Protein AF-D8JYG2-F1 (afdb_monomer_lite)

Organism: Hyphomicrobium denitrificans (strain ATCC 51888 / DSM 1869 / NCIMB 11706 / TK 0415) (NCBI:txid582899)

pLDDT: mean 80.31, std 18.56, range [39.31, 98.12]

Foldseek 3Di:
DDDDDDDDPPVPPPPVQQFFKWKWFWKAFPVGRVRIDIDTHTDDGPDDQVNCVVPVPVVVVVVCVVCVRIDTDDIGIDGDHPVRD

Sequence (85 aa):
MEIAPELRDLSLAPRASNQMLAIVLSACMANQPSVCRDYKIPIKEGIDAMHCMTDAPPYFAQWNEDHPGWQIKRWRCASTSEDDI

Secondary structure (DSSP, 8-state):
-------S-GGGS------EEEEEEEEEESS-TT-EEEEEEE--TT--HHHHHHHHHHHHHHHHHH-TTEEEEEEEEEEE-GGG-

Structure (mmCIF, N/CA/C/O backbone):
data_AF-D8JYG2-F1
#
_entry.id   AF-D8JYG2-F1
#
loop_
_atom_site.group_PDB
_atom_site.id
_atom_site.type_symbol
_atom_site.label_atom_id
_atom_site.label_alt_id
_atom_site.label_comp_id
_atom_site.label_asym_id
_atom_site.label_entity_id
_atom_site.label_seq_id
_atom_site.pdbx_PDB_ins_code
_atom_site.Cartn_x
_atom_site.Cartn_y
_atom_site.Cartn_z
_atom_site.occupancy
_atom_site.B_iso_or_equiv
_atom_site.auth_seq_id
_atom_site.auth_co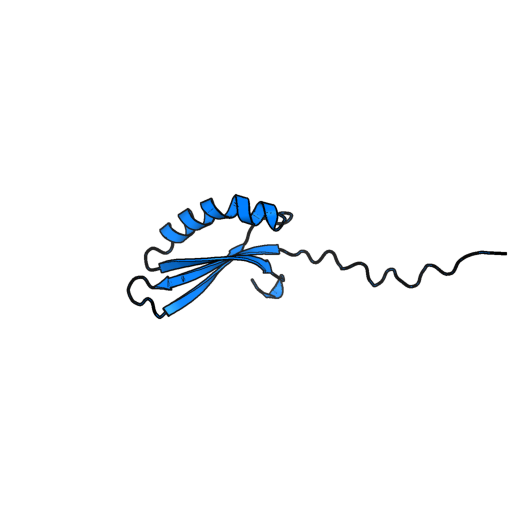mp_id
_atom_site.a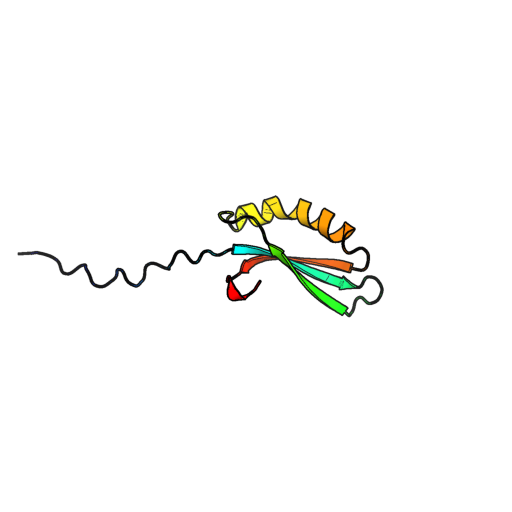uth_asym_id
_atom_site.auth_atom_id
_atom_site.pdbx_PDB_model_num
ATOM 1 N N . MET A 1 1 ? 49.481 -33.335 -17.491 1.00 39.31 1 MET A N 1
ATOM 2 C CA . MET A 1 1 ? 49.479 -32.736 -18.842 1.00 39.31 1 MET A CA 1
ATOM 3 C C . MET A 1 1 ? 48.138 -33.080 -19.480 1.00 39.31 1 MET A C 1
ATOM 5 O O . MET A 1 1 ? 48.059 -33.969 -20.309 1.00 39.31 1 MET A O 1
ATOM 9 N N . GLU A 1 2 ? 47.055 -32.732 -18.780 1.00 47.12 2 GLU A N 1
ATOM 10 C CA . GLU A 1 2 ? 46.325 -31.443 -18.840 1.00 47.12 2 GLU A CA 1
ATOM 11 C C . GLU A 1 2 ? 45.326 -31.500 -20.001 1.00 47.12 2 GLU A C 1
ATOM 13 O O . GLU A 1 2 ? 45.796 -31.287 -21.106 1.00 47.12 2 GLU A O 1
ATOM 18 N N . ILE A 1 3 ? 44.033 -31.808 -19.757 1.00 50.22 3 ILE A N 1
ATOM 19 C CA . ILE A 1 3 ? 42.837 -31.061 -20.238 1.00 50.22 3 ILE A CA 1
ATOM 20 C C . ILE A 1 3 ? 41.633 -31.405 -19.313 1.00 50.22 3 ILE A C 1
ATOM 22 O O . ILE A 1 3 ? 41.399 -32.569 -18.997 1.00 50.22 3 ILE A O 1
ATOM 26 N N . ALA A 1 4 ? 40.930 -30.368 -18.846 1.00 49.88 4 ALA A N 1
ATOM 27 C CA . ALA A 1 4 ? 40.018 -30.284 -17.694 1.00 49.88 4 ALA A CA 1
ATOM 28 C C . ALA A 1 4 ? 38.648 -31.012 -17.785 1.00 49.88 4 ALA A C 1
ATOM 30 O O . ALA A 1 4 ? 38.073 -31.094 -18.872 1.00 49.88 4 ALA A O 1
ATOM 31 N N . PRO A 1 5 ? 38.047 -31.432 -16.645 1.00 50.09 5 PRO A N 1
ATOM 32 C CA . PRO A 1 5 ? 36.659 -31.884 -16.560 1.00 50.09 5 PRO A CA 1
ATOM 33 C C . PRO A 1 5 ? 35.758 -30.810 -15.910 1.00 50.09 5 PRO A C 1
ATOM 35 O O . PRO A 1 5 ? 35.395 -30.931 -14.748 1.00 50.09 5 PRO A O 1
ATOM 38 N N . GLU A 1 6 ? 35.368 -29.765 -16.642 1.00 49.44 6 GLU A N 1
ATOM 39 C CA . GLU A 1 6 ? 34.535 -28.655 -16.115 1.00 49.44 6 GLU A CA 1
ATOM 40 C C . GLU A 1 6 ? 33.177 -28.540 -16.841 1.00 49.44 6 GLU A C 1
ATOM 42 O O . GLU A 1 6 ? 32.764 -27.470 -17.272 1.00 49.44 6 GLU A O 1
ATOM 47 N N . LEU A 1 7 ? 32.456 -29.654 -17.016 1.00 53.97 7 LEU A N 1
ATOM 48 C CA . LEU A 1 7 ? 31.093 -29.644 -17.587 1.00 53.97 7 LEU A CA 1
ATOM 49 C C . LEU A 1 7 ? 30.084 -30.447 -16.752 1.00 53.97 7 LEU A C 1
ATOM 51 O O . LEU A 1 7 ? 29.235 -31.153 -17.294 1.00 53.97 7 LEU A O 1
ATOM 55 N N . ARG A 1 8 ? 30.168 -30.362 -15.419 1.00 55.53 8 ARG A N 1
ATOM 56 C CA . ARG A 1 8 ? 29.217 -31.034 -14.510 1.00 55.53 8 ARG A CA 1
ATOM 57 C C . ARG A 1 8 ? 28.391 -30.115 -13.604 1.00 55.53 8 ARG A C 1
ATOM 59 O O . ARG A 1 8 ? 27.472 -30.617 -12.973 1.00 55.53 8 ARG A O 1
ATOM 66 N N . ASP A 1 9 ? 28.604 -28.798 -13.640 1.00 53.12 9 ASP A N 1
ATOM 67 C CA . ASP A 1 9 ? 27.960 -27.858 -12.701 1.00 53.12 9 ASP A CA 1
ATOM 68 C C . ASP A 1 9 ? 27.111 -26.743 -13.344 1.00 53.12 9 ASP A C 1
ATOM 70 O O . ASP A 1 9 ? 26.745 -25.767 -12.697 1.00 53.12 9 ASP A O 1
ATOM 74 N N . LEU A 1 10 ? 26.679 -26.895 -14.602 1.00 50.56 10 LEU A N 1
ATOM 75 C CA . LEU A 1 10 ? 25.716 -25.954 -15.211 1.00 50.56 10 LEU A CA 1
ATOM 76 C C . LEU A 1 10 ? 24.263 -26.144 -14.721 1.00 50.56 10 LEU A C 1
ATOM 78 O O . LEU A 1 10 ? 23.371 -25.419 -15.153 1.00 50.56 10 LEU A O 1
ATOM 82 N N . SER A 1 11 ? 24.002 -27.088 -13.808 1.00 55.09 11 SER A N 1
ATOM 83 C CA . SER A 1 11 ? 22.659 -27.342 -13.254 1.00 55.09 11 SER A CA 1
ATOM 84 C C . SER A 1 11 ? 22.315 -26.493 -12.018 1.00 55.09 11 SER A C 1
ATOM 86 O O . SER A 1 11 ? 21.197 -26.596 -11.514 1.00 55.09 11 SER A O 1
ATOM 88 N N . LEU A 1 12 ? 23.254 -25.676 -11.526 1.00 54.97 12 LEU A N 1
ATOM 89 C CA . LEU A 1 12 ? 23.084 -24.795 -10.360 1.00 54.97 12 LEU A CA 1
ATOM 90 C C . LEU A 1 12 ? 23.094 -23.309 -10.725 1.00 54.97 12 LEU A C 1
ATOM 92 O O . LEU A 1 12 ? 23.152 -22.465 -9.832 1.00 54.97 12 LEU A O 1
ATOM 96 N N . ALA A 1 13 ? 22.981 -22.962 -12.014 1.00 55.88 13 ALA A N 1
ATOM 97 C 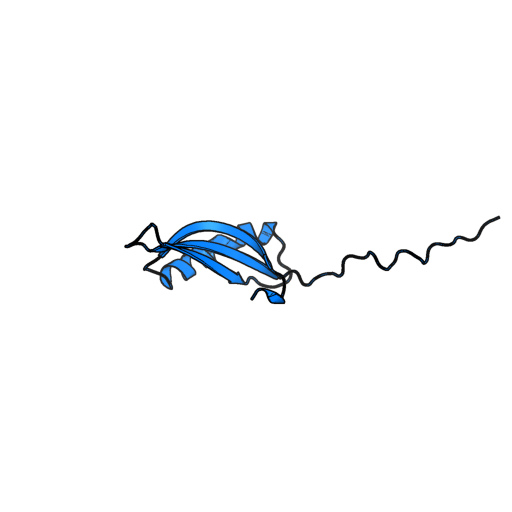CA . ALA A 1 13 ? 22.471 -21.640 -12.337 1.00 55.88 13 ALA A CA 1
ATOM 98 C C . ALA A 1 13 ? 21.102 -21.550 -11.647 1.00 55.88 13 ALA A C 1
ATOM 100 O O . ALA A 1 13 ? 20.233 -22.372 -11.969 1.00 55.88 13 ALA A O 1
ATOM 101 N N . PRO A 1 14 ? 20.884 -20.635 -10.679 1.00 53.78 14 PRO A N 1
ATOM 102 C CA . PRO A 1 14 ? 19.526 -20.358 -10.271 1.00 53.78 14 PRO A CA 1
ATOM 103 C C . PRO A 1 14 ? 18.825 -20.042 -11.583 1.00 53.78 14 PRO A C 1
ATOM 105 O O . PRO A 1 14 ? 19.277 -19.172 -12.335 1.00 53.78 14 PRO A O 1
ATOM 108 N N . ARG A 1 15 ? 17.775 -20.808 -11.915 1.00 51.97 15 ARG A N 1
ATOM 109 C CA . ARG A 1 15 ? 16.808 -20.337 -12.902 1.00 51.97 15 ARG A CA 1
ATOM 110 C C . ARG A 1 15 ? 16.623 -18.869 -12.551 1.00 51.97 15 ARG A C 1
ATOM 112 O O . ARG A 1 15 ? 16.452 -18.565 -11.367 1.00 51.97 15 ARG A O 1
ATOM 119 N N . ALA A 1 16 ? 16.751 -17.971 -13.521 1.00 56.31 16 ALA A N 1
ATOM 120 C CA . ALA A 1 16 ? 16.180 -16.651 -13.362 1.00 56.31 16 ALA A CA 1
ATOM 121 C C . ALA A 1 16 ? 14.680 -16.911 -13.187 1.00 56.31 16 ALA A C 1
ATOM 123 O O . ALA A 1 16 ? 13.924 -16.933 -14.150 1.00 56.31 16 ALA A O 1
ATOM 124 N N . SER A 1 17 ? 14.283 -17.300 -11.971 1.00 55.47 17 SER A N 1
ATOM 125 C CA . SER A 1 17 ? 12.914 -17.315 -11.532 1.00 55.47 17 SER A CA 1
ATOM 126 C C . SER A 1 17 ? 12.484 -15.909 -11.845 1.00 55.47 17 SER A C 1
ATOM 128 O O . SER A 1 17 ? 13.156 -14.964 -11.416 1.00 55.47 17 SER A O 1
ATOM 130 N N . ASN A 1 18 ? 11.455 -15.789 -12.672 1.00 59.81 18 ASN A N 1
ATOM 131 C CA . ASN A 1 18 ? 10.835 -14.521 -12.978 1.00 59.81 18 ASN A CA 1
ATOM 132 C C . ASN A 1 18 ? 10.189 -14.056 -11.662 1.00 59.81 18 ASN A C 1
ATOM 134 O O . ASN A 1 18 ? 9.011 -14.265 -11.405 1.00 59.81 18 ASN A O 1
ATOM 138 N N . GLN A 1 19 ? 11.023 -13.599 -10.722 1.00 63.53 19 GLN A N 1
ATOM 139 C CA . GLN A 1 19 ? 10.615 -13.193 -9.393 1.00 63.53 19 GLN A CA 1
ATOM 140 C C . GLN A 1 19 ? 9.884 -11.885 -9.594 1.00 63.53 19 GLN A C 1
ATOM 142 O O . GLN A 1 19 ? 10.493 -10.821 -9.704 1.00 63.53 19 GLN A O 1
ATOM 147 N N . MET A 1 20 ? 8.564 -11.982 -9.669 1.00 72.25 20 MET A N 1
ATOM 148 C CA . MET A 1 20 ? 7.718 -10.811 -9.631 1.00 72.25 20 MET A CA 1
ATOM 149 C C . MET A 1 20 ? 7.792 -10.241 -8.223 1.00 72.25 20 MET A C 1
ATOM 151 O O . MET A 1 20 ? 7.551 -10.938 -7.235 1.00 72.25 20 MET A O 1
ATOM 155 N N . LEU A 1 21 ? 8.151 -8.970 -8.116 1.00 85.12 21 LEU A N 1
ATOM 156 C CA . LEU A 1 21 ? 8.106 -8.254 -6.852 1.00 85.12 21 LEU A CA 1
ATOM 157 C C . LEU A 1 21 ? 6.712 -7.656 -6.663 1.00 85.12 21 LEU A C 1
ATOM 159 O O . LEU A 1 21 ? 6.118 -7.099 -7.587 1.00 85.12 21 LEU A O 1
ATOM 163 N N . ALA A 1 22 ? 6.202 -7.759 -5.441 1.00 90.25 22 ALA A N 1
ATOM 164 C CA . ALA A 1 22 ? 4.958 -7.125 -5.037 1.00 90.25 22 ALA A CA 1
ATOM 165 C C . ALA A 1 22 ? 5.164 -6.286 -3.777 1.00 90.25 22 ALA A C 1
ATOM 167 O O . ALA A 1 22 ? 5.983 -6.608 -2.907 1.00 90.25 22 ALA A O 1
ATOM 168 N N . ILE A 1 23 ? 4.353 -5.241 -3.647 1.00 93.19 23 ILE A N 1
ATOM 169 C CA . ILE A 1 23 ? 4.152 -4.549 -2.378 1.00 93.19 23 ILE A CA 1
ATOM 170 C C . ILE A 1 23 ? 3.121 -5.350 -1.593 1.00 93.19 23 ILE A C 1
ATOM 172 O O . ILE A 1 23 ? 1.995 -5.540 -2.048 1.00 93.19 23 ILE A O 1
ATOM 176 N N . VAL A 1 24 ? 3.479 -5.788 -0.394 1.00 94.50 24 VAL A N 1
ATOM 177 C CA . VAL A 1 24 ? 2.537 -6.395 0.544 1.00 94.50 24 VAL A CA 1
ATOM 178 C C . VAL A 1 24 ? 2.153 -5.349 1.580 1.00 94.50 24 VAL A C 1
ATOM 180 O O . VAL A 1 24 ? 2.993 -4.941 2.384 1.00 94.50 24 VAL A O 1
ATOM 183 N N . LEU A 1 25 ? 0.894 -4.920 1.563 1.00 96.19 25 LEU A N 1
ATOM 184 C CA . LEU A 1 25 ? 0.302 -4.027 2.554 1.00 96.19 25 LEU A CA 1
ATOM 185 C C . LEU A 1 25 ? -0.424 -4.843 3.612 1.00 96.19 25 LEU A C 1
ATOM 187 O O . LEU A 1 25 ? -1.313 -5.615 3.280 1.00 96.19 25 LEU A O 1
ATOM 191 N N . SER A 1 26 ? -0.110 -4.620 4.881 1.00 97.12 26 SER A N 1
ATOM 192 C CA . SER A 1 26 ? -0.911 -5.127 5.991 1.00 97.12 26 SER A CA 1
ATOM 193 C C . SER A 1 26 ? -1.796 -4.003 6.507 1.00 97.12 26 SER A C 1
ATOM 195 O O . SER A 1 26 ? -1.293 -2.986 7.005 1.00 97.12 26 SER A O 1
ATOM 197 N N . ALA A 1 27 ? -3.108 -4.162 6.367 1.00 97.88 27 ALA A N 1
ATOM 198 C CA . ALA A 1 27 ? -4.086 -3.146 6.721 1.00 97.88 27 ALA A CA 1
ATOM 199 C C . ALA A 1 27 ? -5.160 -3.705 7.651 1.00 97.88 27 ALA A C 1
ATOM 201 O O . ALA A 1 27 ? -5.543 -4.867 7.545 1.00 97.88 27 ALA A O 1
ATOM 202 N N . CYS A 1 28 ? -5.676 -2.862 8.543 1.00 98.12 28 CYS A N 1
ATOM 203 C CA . CYS A 1 28 ? -6.747 -3.228 9.471 1.00 98.12 28 CYS A CA 1
ATOM 204 C C . CYS A 1 28 ? -8.000 -2.389 9.226 1.00 98.12 28 CYS A C 1
ATOM 206 O O . CYS A 1 28 ? -7.887 -1.239 8.799 1.00 98.12 28 CYS A O 1
ATOM 208 N N . MET A 1 29 ? -9.184 -2.939 9.505 1.00 97.75 29 MET A N 1
ATOM 209 C CA . MET A 1 29 ? -10.439 -2.198 9.364 1.00 97.75 29 MET A CA 1
ATOM 210 C C . MET A 1 29 ? -10.470 -0.983 10.297 1.00 97.75 29 MET A C 1
ATOM 212 O O . MET A 1 29 ? -10.143 -1.078 11.481 1.00 97.75 29 MET A O 1
ATOM 216 N N . ALA A 1 30 ? -10.912 0.159 9.773 1.00 95.88 30 ALA A N 1
ATOM 217 C CA . ALA A 1 30 ? -10.982 1.420 10.507 1.00 95.88 30 ALA A CA 1
ATOM 218 C C . ALA A 1 30 ? -11.968 1.354 11.686 1.00 95.88 30 ALA A C 1
ATOM 220 O O . ALA A 1 30 ? -11.690 1.891 12.756 1.00 95.88 30 ALA A O 1
ATOM 221 N N . ASN A 1 31 ? -13.096 0.657 11.509 1.00 96.62 31 ASN A N 1
ATOM 222 C CA . ASN A 1 31 ? -14.120 0.489 12.543 1.00 96.62 31 ASN A CA 1
ATOM 223 C C . ASN A 1 31 ? -13.870 -0.710 13.478 1.00 96.62 31 ASN A C 1
ATOM 225 O O . ASN A 1 31 ? -14.485 -0.789 14.538 1.00 96.62 31 ASN A O 1
ATOM 229 N N . GLN A 1 32 ? -12.986 -1.638 13.098 1.00 96.88 32 GLN A N 1
ATOM 230 C CA . GLN A 1 32 ? -12.664 -2.856 13.847 1.00 96.88 32 GLN A CA 1
ATOM 231 C C . GLN A 1 32 ? -11.157 -3.145 13.743 1.00 96.88 32 GLN A C 1
ATOM 233 O O . GLN A 1 32 ? -10.745 -4.020 12.978 1.00 96.88 32 GLN A O 1
ATOM 238 N N . PRO A 1 33 ? -10.311 -2.434 14.516 1.00 92.81 33 PRO A N 1
ATOM 239 C CA . PRO A 1 33 ? -8.852 -2.497 14.379 1.00 92.81 33 PRO A CA 1
ATOM 240 C C . PRO A 1 33 ? -8.223 -3.867 14.667 1.00 92.81 33 PRO A C 1
ATOM 242 O O . PRO A 1 33 ? -7.052 -4.067 14.362 1.00 92.81 33 PRO A O 1
ATOM 245 N N . SER A 1 34 ? -8.976 -4.800 15.257 1.00 96.62 34 SER A N 1
ATOM 246 C CA . SER A 1 34 ? -8.568 -6.194 15.460 1.00 96.62 34 SER A CA 1
ATOM 247 C C . SER A 1 34 ? -8.611 -7.035 14.181 1.00 96.62 34 SER A C 1
ATOM 249 O O . SER A 1 34 ? -8.001 -8.102 14.142 1.00 96.62 34 SER A O 1
ATOM 251 N N . VAL A 1 35 ? -9.314 -6.584 13.137 1.00 97.44 35 VAL A N 1
ATOM 252 C CA . VAL A 1 35 ? -9.421 -7.312 11.870 1.00 97.44 35 VAL A CA 1
ATOM 253 C C . VAL A 1 35 ? -8.426 -6.743 10.870 1.00 97.44 35 VAL A C 1
ATOM 255 O O . VAL A 1 35 ? -8.645 -5.665 10.316 1.00 97.44 35 VAL A O 1
ATOM 258 N N . CYS A 1 36 ? -7.352 -7.491 10.621 1.00 97.31 36 CYS A N 1
ATOM 259 C CA . CYS A 1 36 ? -6.285 -7.126 9.693 1.00 97.31 36 CYS A CA 1
ATOM 260 C C . CYS A 1 36 ? -6.147 -8.147 8.561 1.00 97.31 36 CYS A C 1
ATOM 262 O O . CYS A 1 36 ? -6.448 -9.329 8.739 1.00 97.31 36 CYS A O 1
ATOM 264 N N . ARG A 1 37 ? -5.713 -7.679 7.390 1.00 97.12 37 ARG A N 1
ATOM 265 C CA . ARG A 1 37 ? -5.482 -8.487 6.190 1.00 97.12 37 ARG A CA 1
ATOM 266 C C . ARG A 1 37 ? -4.274 -7.970 5.427 1.00 97.12 37 ARG A C 1
ATOM 268 O O . ARG A 1 37 ? -3.983 -6.774 5.463 1.00 97.12 37 ARG A O 1
ATOM 275 N N . ASP A 1 38 ? -3.639 -8.886 4.709 1.00 95.75 38 ASP A N 1
ATOM 276 C CA . ASP A 1 38 ? -2.559 -8.568 3.790 1.00 95.75 38 ASP A CA 1
ATOM 277 C C . ASP A 1 38 ? -3.101 -8.445 2.360 1.00 95.75 38 ASP A C 1
ATOM 279 O O . ASP A 1 38 ? -3.912 -9.259 1.917 1.00 95.75 38 ASP A O 1
ATOM 283 N N . TYR A 1 39 ? -2.635 -7.427 1.645 1.00 94.19 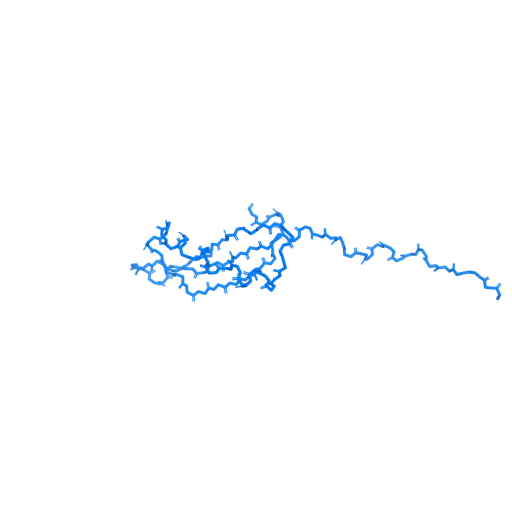39 TYR A N 1
ATOM 284 C CA . TYR A 1 39 ? -2.996 -7.107 0.269 1.00 94.19 39 TYR A CA 1
ATOM 285 C C . TYR A 1 39 ? -1.724 -7.046 -0.564 1.00 94.19 39 TYR A C 1
ATOM 287 O O . TYR A 1 39 ? -0.750 -6.410 -0.162 1.00 94.19 39 TYR A O 1
ATOM 295 N N . LYS A 1 40 ? -1.726 -7.707 -1.720 1.00 92.50 40 LYS A N 1
ATOM 296 C CA . LYS A 1 40 ? -0.595 -7.704 -2.648 1.00 92.50 40 LYS A CA 1
ATOM 297 C C . LYS A 1 40 ? -0.888 -6.734 -3.786 1.00 92.50 40 LYS A C 1
ATOM 299 O O . LYS A 1 40 ? -1.930 -6.839 -4.424 1.00 92.50 40 LYS A O 1
ATOM 304 N N . ILE A 1 41 ? 0.032 -5.812 -4.036 1.00 91.19 41 ILE A N 1
ATOM 305 C CA . ILE A 1 41 ? 0.013 -4.928 -5.198 1.00 91.19 41 ILE A CA 1
ATOM 306 C C . ILE A 1 41 ? 1.166 -5.375 -6.101 1.00 91.19 41 ILE A C 1
ATOM 308 O O . ILE A 1 41 ? 2.327 -5.193 -5.717 1.00 91.19 41 ILE A O 1
ATOM 312 N N . PRO A 1 42 ? 0.880 -6.005 -7.253 1.00 86.69 42 PRO A N 1
ATOM 313 C CA . PRO A 1 42 ? 1.921 -6.409 -8.185 1.00 86.69 42 PRO A CA 1
ATOM 314 C C . PRO A 1 42 ? 2.597 -5.170 -8.772 1.00 86.69 42 PRO A C 1
ATOM 316 O O . PRO A 1 42 ? 1.941 -4.172 -9.077 1.00 86.69 42 PRO A O 1
ATOM 319 N N . ILE A 1 43 ? 3.915 -5.239 -8.933 1.00 83.31 43 ILE A N 1
ATOM 320 C CA . ILE A 1 43 ? 4.709 -4.190 -9.572 1.00 83.31 43 ILE A CA 1
ATOM 321 C C . ILE A 1 43 ? 5.243 -4.737 -10.899 1.00 83.31 43 ILE A C 1
ATOM 323 O O . ILE A 1 43 ? 5.296 -5.948 -11.111 1.00 83.31 43 ILE A O 1
ATOM 327 N N . LYS A 1 44 ? 5.614 -3.839 -11.815 1.00 78.69 44 LYS A N 1
ATOM 328 C CA . LYS A 1 44 ? 6.210 -4.184 -13.109 1.00 78.69 44 LYS A CA 1
ATOM 329 C C . LYS A 1 44 ? 7.400 -5.135 -12.942 1.00 78.69 44 LYS A C 1
ATOM 331 O O . LYS A 1 44 ? 8.230 -4.960 -12.051 1.00 78.69 44 LYS A O 1
ATOM 336 N N . GLU A 1 45 ? 7.490 -6.099 -13.851 1.00 71.38 45 GLU A N 1
ATOM 337 C CA . GLU A 1 45 ? 8.624 -7.017 -13.949 1.00 71.38 45 GLU A CA 1
ATOM 338 C C . GLU A 1 45 ? 9.945 -6.262 -14.179 1.00 71.38 45 GLU A C 1
ATOM 340 O O . GLU A 1 45 ? 9.970 -5.170 -14.752 1.00 71.38 45 GLU A O 1
ATOM 345 N N . GLY A 1 46 ? 11.057 -6.850 -13.731 1.00 71.06 46 GLY A N 1
ATOM 346 C CA . GLY A 1 46 ? 12.399 -6.280 -13.901 1.00 71.06 46 GLY A CA 1
ATOM 347 C C . GLY A 1 46 ? 12.767 -5.163 -12.918 1.00 71.06 46 GLY A C 1
ATOM 348 O O . GLY A 1 46 ? 13.873 -4.633 -12.995 1.00 71.06 46 GLY A O 1
ATOM 349 N N . ILE A 1 47 ? 11.877 -4.814 -11.986 1.00 76.56 47 ILE A N 1
ATOM 350 C CA . ILE A 1 47 ? 12.176 -3.916 -10.866 1.00 76.56 47 ILE A CA 1
ATOM 351 C C . ILE A 1 47 ? 12.872 -4.714 -9.764 1.00 76.56 47 ILE A C 1
ATOM 353 O O . ILE A 1 47 ? 12.419 -5.798 -9.419 1.00 76.56 47 ILE A O 1
ATOM 357 N N . ASP A 1 48 ? 13.966 -4.190 -9.207 1.00 81.94 48 ASP A N 1
ATOM 358 C CA . ASP A 1 48 ? 14.639 -4.793 -8.052 1.00 81.94 48 ASP A CA 1
ATOM 359 C C . ASP A 1 48 ? 14.001 -4.360 -6.714 1.00 81.94 48 ASP A C 1
ATOM 361 O O . ASP A 1 48 ? 13.145 -3.475 -6.639 1.00 81.94 48 ASP A O 1
ATOM 365 N N . ALA A 1 49 ? 14.417 -4.988 -5.612 1.00 81.44 49 ALA A N 1
ATOM 366 C CA . ALA A 1 49 ? 13.867 -4.687 -4.289 1.00 81.44 49 ALA A CA 1
ATOM 367 C C . ALA A 1 49 ? 14.109 -3.231 -3.841 1.00 81.44 49 ALA A C 1
ATOM 369 O O . ALA A 1 49 ? 13.287 -2.668 -3.120 1.00 81.44 49 ALA A O 1
ATOM 370 N N . MET A 1 50 ? 15.219 -2.622 -4.264 1.00 85.44 50 MET A N 1
ATOM 371 C CA . MET A 1 50 ? 15.569 -1.237 -3.941 1.00 85.44 50 MET A CA 1
ATOM 372 C C . MET A 1 50 ? 14.599 -0.263 -4.616 1.00 85.44 50 MET A C 1
ATOM 374 O O . MET A 1 50 ? 14.000 0.580 -3.948 1.00 85.44 50 MET A O 1
ATOM 378 N N . HIS A 1 51 ? 14.384 -0.429 -5.918 1.00 87.00 51 HIS A N 1
ATOM 379 C CA . HIS A 1 51 ? 13.442 0.361 -6.700 1.00 87.00 51 HIS A CA 1
ATOM 380 C C . HIS A 1 51 ? 11.999 0.155 -6.235 1.00 87.00 51 HIS A C 1
ATOM 382 O O . HIS A 1 51 ? 11.264 1.130 -6.124 1.00 87.00 51 HIS A O 1
ATOM 388 N N . CYS A 1 52 ? 11.609 -1.069 -5.855 1.00 89.94 52 CYS A N 1
ATOM 389 C CA . CYS A 1 52 ? 10.295 -1.324 -5.257 1.00 89.94 52 CYS A CA 1
ATOM 390 C C . CYS A 1 52 ? 10.031 -0.421 -4.042 1.00 89.94 52 CYS A C 1
ATOM 392 O O . CYS A 1 52 ? 8.955 0.160 -3.926 1.00 89.94 52 CYS A O 1
ATOM 394 N N . MET A 1 53 ? 11.017 -0.256 -3.154 1.00 89.12 53 MET A N 1
ATOM 395 C CA . MET A 1 53 ? 10.876 0.590 -1.964 1.00 89.12 53 MET A CA 1
ATOM 396 C C . MET A 1 53 ? 10.708 2.073 -2.317 1.00 89.12 53 MET A C 1
ATOM 398 O O . MET A 1 53 ? 9.958 2.779 -1.641 1.00 89.12 53 MET A O 1
ATOM 402 N N . THR A 1 54 ? 11.396 2.544 -3.358 1.00 90.12 54 THR A N 1
ATOM 403 C CA . THR A 1 54 ? 11.302 3.930 -3.841 1.00 90.12 54 THR A CA 1
ATOM 404 C C . THR A 1 54 ? 9.982 4.199 -4.564 1.00 90.12 54 THR A C 1
ATOM 406 O O . THR A 1 54 ? 9.387 5.257 -4.359 1.00 90.12 54 THR A O 1
ATOM 409 N N . ASP A 1 55 ? 9.493 3.233 -5.340 1.00 88.19 55 ASP A N 1
ATOM 410 C CA . ASP A 1 55 ? 8.275 3.357 -6.143 1.00 88.19 55 ASP A CA 1
ATOM 411 C C . ASP A 1 55 ? 6.996 3.060 -5.350 1.00 88.19 55 ASP A C 1
ATOM 413 O O . ASP A 1 55 ? 5.902 3.315 -5.844 1.00 88.19 55 ASP A O 1
ATOM 417 N N . ALA A 1 56 ? 7.098 2.533 -4.127 1.00 90.94 56 ALA A N 1
ATOM 418 C CA . ALA A 1 56 ? 5.950 2.111 -3.328 1.00 90.94 56 ALA A CA 1
ATOM 419 C C . ALA A 1 56 ? 4.947 3.223 -2.929 1.00 90.94 56 ALA A C 1
ATOM 421 O O . ALA A 1 56 ? 3.742 2.962 -2.988 1.00 90.94 56 ALA A O 1
ATOM 422 N N . PRO A 1 57 ? 5.357 4.450 -2.534 1.00 93.19 57 PRO A N 1
ATOM 423 C CA . PRO A 1 57 ? 4.434 5.427 -1.944 1.00 93.19 57 PRO A CA 1
ATOM 424 C C . PRO A 1 57 ? 3.215 5.818 -2.804 1.00 93.19 57 PRO A C 1
ATOM 426 O O . PRO A 1 57 ? 2.114 5.867 -2.248 1.00 93.19 57 PRO A O 1
ATOM 429 N N . PRO A 1 58 ? 3.335 6.050 -4.130 1.00 93.19 58 PRO A N 1
ATOM 430 C CA . PRO A 1 58 ? 2.181 6.302 -4.997 1.00 93.19 58 PRO A CA 1
ATOM 431 C C . PRO A 1 58 ? 1.110 5.203 -4.948 1.00 93.19 58 PRO A C 1
ATOM 433 O O . PRO A 1 58 ? -0.081 5.510 -4.955 1.00 93.19 58 PRO A O 1
ATOM 436 N N . TYR A 1 59 ? 1.509 3.932 -4.828 1.00 93.81 59 TYR A N 1
ATOM 437 C CA . TYR A 1 59 ? 0.563 2.818 -4.731 1.00 93.81 59 TYR A CA 1
ATOM 438 C C . TYR A 1 59 ? -0.251 2.863 -3.433 1.00 93.81 59 TYR A C 1
ATOM 440 O O . TYR A 1 59 ? -1.401 2.437 -3.423 1.00 93.81 59 TYR A O 1
ATOM 448 N N . PHE A 1 60 ? 0.304 3.400 -2.340 1.00 94.81 60 PHE A N 1
ATOM 449 C CA . PHE A 1 60 ? -0.412 3.495 -1.062 1.00 94.81 60 PHE A CA 1
ATOM 450 C C . PHE A 1 60 ? -1.529 4.531 -1.122 1.00 94.81 60 PHE A C 1
ATOM 452 O O . PHE A 1 60 ? -2.590 4.314 -0.541 1.00 94.81 60 PHE A O 1
ATOM 459 N N . ALA A 1 61 ? -1.280 5.656 -1.802 1.00 94.19 61 ALA A N 1
ATOM 460 C CA . ALA A 1 61 ? -2.272 6.708 -1.983 1.00 94.19 61 ALA A CA 1
ATOM 461 C C . ALA A 1 61 ? -3.485 6.163 -2.745 1.00 94.19 61 ALA A C 1
ATOM 463 O O . ALA A 1 61 ? -4.589 6.187 -2.208 1.00 94.19 61 ALA A O 1
ATOM 464 N N . GLN A 1 62 ? -3.247 5.558 -3.914 1.00 95.00 62 GLN A N 1
ATOM 465 C CA . GLN A 1 62 ? -4.304 4.927 -4.706 1.00 95.00 62 GLN A CA 1
ATOM 466 C C . GLN A 1 62 ? -5.032 3.837 -3.910 1.00 95.00 62 GLN A C 1
ATOM 468 O O . GLN A 1 62 ? -6.257 3.819 -3.840 1.00 95.00 62 GLN A O 1
ATOM 473 N N . TRP A 1 63 ? -4.285 2.958 -3.236 1.00 96.44 63 TRP A N 1
ATOM 474 C CA . TRP A 1 63 ? -4.885 1.872 -2.467 1.00 96.44 63 TRP A CA 1
ATOM 475 C C . TRP A 1 63 ? -5.78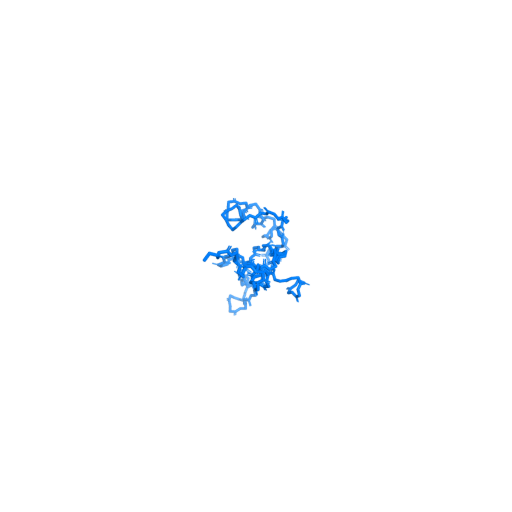5 2.379 -1.333 1.00 96.44 63 TRP A C 1
ATOM 477 O O . TRP A 1 63 ? -6.852 1.811 -1.108 1.00 96.44 63 TRP A O 1
ATOM 487 N N . ASN A 1 64 ? -5.395 3.450 -0.634 1.00 95.62 64 ASN A N 1
ATOM 488 C CA . ASN A 1 64 ? -6.215 4.055 0.420 1.00 95.62 64 ASN A CA 1
ATOM 489 C C . ASN A 1 64 ? -7.514 4.664 -0.125 1.00 95.62 64 ASN A C 1
ATOM 491 O O . ASN A 1 64 ? -8.544 4.566 0.542 1.00 95.62 64 ASN A O 1
ATOM 495 N N . GLU A 1 65 ? -7.476 5.279 -1.310 1.00 95.88 65 GLU A N 1
ATOM 496 C CA . GLU A 1 65 ? -8.673 5.804 -1.982 1.00 95.88 65 GLU A CA 1
ATOM 497 C C . GLU A 1 65 ? -9.646 4.678 -2.350 1.00 95.88 65 GLU A C 1
ATOM 499 O O . GLU A 1 65 ? -10.851 4.805 -2.128 1.00 95.88 65 GLU A O 1
ATOM 504 N N . ASP A 1 66 ? -9.115 3.546 -2.814 1.00 96.75 66 ASP A N 1
ATOM 505 C CA . ASP A 1 66 ? -9.904 2.364 -3.168 1.00 96.75 66 ASP A CA 1
ATOM 506 C C . ASP A 1 66 ? -10.425 1.605 -1.925 1.00 96.75 66 ASP A C 1
ATOM 508 O O . ASP A 1 66 ? -11.426 0.887 -1.994 1.00 96.75 66 ASP A O 1
ATOM 512 N N . HIS A 1 67 ? -9.773 1.769 -0.766 1.00 97.00 67 HIS A N 1
ATOM 513 C CA . HIS A 1 67 ? -10.060 1.038 0.476 1.00 97.00 67 HIS A CA 1
ATOM 514 C C . HIS A 1 67 ? -10.290 1.970 1.684 1.00 97.00 67 HIS A C 1
ATOM 516 O O . HIS A 1 67 ? -9.641 1.806 2.722 1.00 97.00 67 HIS A O 1
ATOM 522 N N . PRO A 1 68 ? -11.275 2.890 1.646 1.00 96.56 68 PRO A N 1
ATOM 523 C CA . PRO A 1 68 ? -11.468 3.902 2.694 1.00 96.56 68 PRO A CA 1
ATOM 524 C C . PRO A 1 68 ? -11.836 3.312 4.068 1.00 96.56 68 PRO A C 1
ATOM 526 O O . PRO A 1 68 ? -11.664 3.954 5.103 1.00 96.56 68 PRO A O 1
ATOM 529 N N . GLY A 1 69 ? -12.338 2.072 4.100 1.00 97.00 69 GLY A N 1
ATOM 530 C CA . GLY A 1 69 ? -12.640 1.333 5.330 1.00 97.00 69 GLY A CA 1
ATOM 531 C C . GLY A 1 69 ? -11.427 0.673 5.991 1.00 97.00 69 GLY A C 1
ATOM 532 O O . GLY A 1 69 ? -11.581 0.056 7.047 1.00 97.00 69 GLY A O 1
ATOM 533 N N . TRP A 1 70 ? -10.240 0.776 5.395 1.00 98.12 70 TRP A N 1
ATOM 534 C CA . TRP A 1 70 ? -9.019 0.128 5.859 1.00 98.12 70 TRP A CA 1
ATOM 535 C C . TRP A 1 70 ? -7.929 1.148 6.177 1.00 98.12 70 TRP A C 1
ATOM 537 O O . TRP A 1 70 ? -7.955 2.293 5.741 1.00 98.12 70 TRP A O 1
ATOM 547 N N . GLN A 1 71 ? -6.978 0.732 7.006 1.00 97.19 71 GLN A N 1
ATOM 548 C CA . GLN A 1 71 ? -5.861 1.552 7.457 1.00 97.19 71 GLN A CA 1
ATOM 549 C C . GLN A 1 71 ? -4.576 0.746 7.334 1.00 97.19 71 GLN A C 1
ATOM 551 O O . GLN A 1 71 ? -4.404 -0.239 8.060 1.00 97.19 71 GLN A O 1
ATOM 556 N N . ILE A 1 72 ? -3.670 1.173 6.452 1.00 97.00 72 ILE A N 1
ATOM 557 C CA . ILE A 1 72 ? -2.344 0.562 6.303 1.00 97.00 72 ILE A CA 1
ATOM 558 C C . ILE A 1 72 ? -1.590 0.686 7.634 1.00 97.00 72 ILE A C 1
ATOM 560 O O . ILE A 1 72 ? -1.478 1.769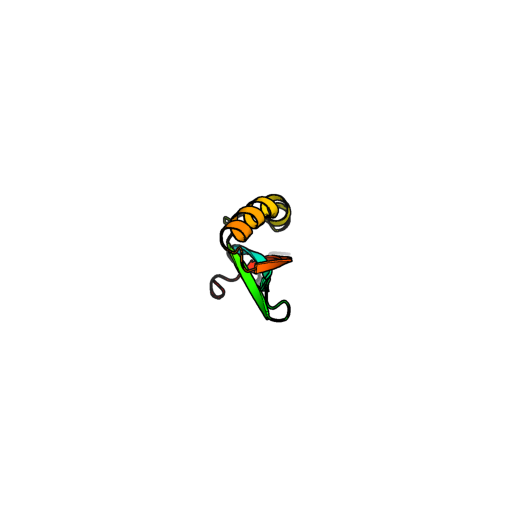 8.209 1.00 97.00 72 ILE A O 1
ATOM 564 N N . LYS A 1 73 ? -1.079 -0.435 8.147 1.00 96.88 73 LYS A N 1
ATOM 565 C CA . LYS A 1 73 ? -0.282 -0.491 9.383 1.00 96.88 73 LYS A CA 1
ATOM 566 C C . LYS A 1 73 ? 1.184 -0.769 9.115 1.00 96.88 73 LYS A C 1
ATOM 568 O O . LYS A 1 73 ? 2.037 -0.257 9.837 1.00 96.88 73 LYS A O 1
ATOM 573 N N . ARG A 1 74 ? 1.471 -1.628 8.138 1.00 95.56 74 ARG A N 1
ATOM 574 C CA . ARG A 1 74 ? 2.818 -2.079 7.771 1.00 95.56 74 ARG A CA 1
ATOM 575 C C . ARG A 1 74 ? 2.854 -2.381 6.283 1.00 95.56 74 ARG A C 1
ATOM 577 O O . ARG A 1 74 ? 1.826 -2.720 5.703 1.00 95.56 74 ARG A O 1
ATOM 584 N N . TRP A 1 75 ? 4.036 -2.300 5.694 1.00 95.38 75 TRP A N 1
ATOM 585 C CA . TRP A 1 75 ? 4.249 -2.693 4.311 1.00 95.38 75 TRP A CA 1
ATOM 586 C C . TRP A 1 75 ? 5.653 -3.257 4.110 1.00 95.38 75 TRP A C 1
ATOM 588 O O . TRP A 1 75 ? 6.544 -3.025 4.932 1.00 95.38 75 TRP A O 1
ATOM 598 N N . ARG A 1 76 ? 5.830 -4.022 3.033 1.00 92.81 76 ARG A N 1
ATOM 599 C CA . ARG A 1 76 ? 7.129 -4.539 2.587 1.00 92.81 76 ARG A CA 1
ATOM 600 C C . ARG A 1 76 ? 7.112 -4.854 1.095 1.00 92.81 76 ARG A C 1
ATOM 602 O O . ARG A 1 76 ? 6.061 -5.193 0.561 1.00 92.81 76 ARG A O 1
ATOM 609 N N . CYS A 1 77 ? 8.279 -4.828 0.465 1.00 91.50 77 CYS A N 1
ATOM 610 C CA . CYS A 1 77 ? 8.502 -5.474 -0.825 1.00 91.50 77 CYS A CA 1
ATOM 611 C C . CYS A 1 77 ? 8.798 -6.961 -0.597 1.00 91.50 77 CYS A C 1
ATOM 613 O O . CYS A 1 77 ? 9.634 -7.299 0.244 1.00 91.50 77 CYS A O 1
ATOM 615 N N . ALA A 1 78 ? 8.107 -7.849 -1.307 1.00 87.31 78 ALA A N 1
ATOM 616 C CA . ALA A 1 78 ? 8.328 -9.289 -1.225 1.00 87.31 78 ALA A CA 1
ATOM 617 C C . ALA A 1 78 ? 8.411 -9.889 -2.628 1.00 87.31 78 ALA A C 1
ATOM 619 O O . ALA A 1 78 ? 7.629 -9.519 -3.506 1.00 87.31 78 ALA A O 1
ATOM 620 N N . SER A 1 79 ? 9.351 -10.813 -2.828 1.00 80.19 79 SER A N 1
ATOM 621 C CA . SER A 1 79 ? 9.340 -11.665 -4.010 1.00 80.19 79 SER A CA 1
ATOM 622 C C . SER A 1 79 ? 8.107 -12.561 -3.943 1.00 80.19 79 SER A C 1
ATOM 624 O O . SER A 1 79 ? 7.814 -13.177 -2.917 1.00 80.19 79 SER A O 1
ATOM 626 N N . THR A 1 80 ? 7.362 -12.594 -5.034 1.00 69.06 80 THR A N 1
ATOM 627 C CA . THR A 1 80 ? 6.225 -13.485 -5.234 1.00 69.06 80 THR A CA 1
ATOM 628 C C . THR A 1 80 ? 6.627 -14.513 -6.278 1.00 69.06 80 THR A C 1
ATOM 630 O O . THR A 1 80 ? 7.300 -14.185 -7.259 1.00 69.06 80 THR A O 1
ATOM 633 N N . SER A 1 81 ? 6.278 -15.769 -6.031 1.00 59.47 81 SER A N 1
ATOM 634 C CA . SER A 1 81 ? 6.334 -16.795 -7.069 1.00 59.47 81 SER A CA 1
ATOM 635 C C . SER A 1 81 ? 5.061 -16.658 -7.912 1.00 59.47 81 SER A C 1
ATOM 637 O O . SER A 1 81 ? 4.029 -16.268 -7.369 1.00 59.47 81 SER A O 1
ATOM 639 N N . GLU A 1 82 ? 5.105 -16.966 -9.212 1.00 51.62 82 GLU A N 1
ATOM 640 C CA . GLU A 1 82 ? 3.921 -16.935 -10.100 1.00 51.62 82 GLU A CA 1
ATOM 641 C C . GLU A 1 82 ? 2.720 -17.732 -9.544 1.00 51.62 82 GLU A C 1
ATOM 643 O O . GLU A 1 82 ? 1.581 -17.401 -9.848 1.00 51.62 82 GLU A O 1
ATOM 648 N N . ASP A 1 83 ? 2.956 -18.711 -8.665 1.00 52.34 83 ASP A N 1
ATOM 649 C CA . ASP A 1 83 ? 1.923 -19.526 -8.011 1.00 52.34 83 ASP A CA 1
ATOM 650 C C . ASP A 1 83 ? 1.172 -18.825 -6.851 1.00 52.34 83 ASP A C 1
ATOM 652 O O . ASP A 1 83 ? 0.229 -19.391 -6.296 1.00 52.34 83 ASP A O 1
ATOM 656 N N . ASP A 1 84 ? 1.583 -17.613 -6.459 1.00 51.56 84 ASP A N 1
ATOM 657 C CA . ASP A 1 84 ? 1.076 -16.895 -5.278 1.00 51.56 84 ASP A CA 1
ATOM 658 C C . ASP A 1 84 ? 0.175 -15.678 -5.601 1.00 51.56 84 ASP A C 1
ATOM 660 O O . ASP A 1 84 ? -0.194 -14.944 -4.665 1.00 51.56 84 ASP A O 1
ATOM 664 N N . ILE A 1 85 ? -0.134 -15.416 -6.880 1.00 46.41 85 ILE A N 1
ATOM 665 C CA . ILE A 1 85 ? -0.953 -14.272 -7.343 1.00 46.41 85 ILE A CA 1
ATOM 666 C C . ILE A 1 85 ? -2.350 -14.719 -7.774 1.00 46.41 85 ILE A C 1
ATOM 668 O O . ILE A 1 85 ? -2.455 -15.618 -8.634 1.00 46.41 85 ILE A O 1
#

Radius of gyration: 19.86 Å; chains: 1; bounding box: 64×39×36 Å